Protein AF-A0A974NBD2-F1 (afdb_monomer_lite)

Structure (mmCIF, N/CA/C/O backbone):
data_AF-A0A974NBD2-F1
#
_entry.id   AF-A0A974NBD2-F1
#
loop_
_atom_site.group_PDB
_atom_site.id
_atom_site.type_symbol
_atom_site.label_atom_id
_atom_site.label_alt_id
_atom_site.label_comp_id
_atom_site.label_asym_id
_atom_site.label_entity_id
_atom_site.label_seq_id
_atom_site.pdbx_PDB_ins_code
_atom_site.Cartn_x
_atom_site.Cartn_y
_atom_site.Cartn_z
_atom_site.occupancy
_atom_site.B_iso_or_equiv
_atom_site.auth_seq_id
_atom_site.auth_comp_id
_atom_site.auth_asym_id
_atom_site.auth_atom_id
_atom_site.pdbx_PDB_model_num
ATOM 1 N N . MET A 1 1 ? -20.179 -6.207 10.921 1.00 60.62 1 MET A N 1
ATOM 2 C CA . MET A 1 1 ? -19.791 -5.584 12.216 1.00 60.62 1 MET A CA 1
ATOM 3 C C . MET A 1 1 ? -19.461 -4.112 11.946 1.00 60.62 1 MET A C 1
ATOM 5 O O . MET A 1 1 ? -19.443 -3.772 10.768 1.00 60.62 1 MET A O 1
ATOM 9 N N . PRO A 1 2 ? -19.273 -3.198 12.922 1.00 74.88 2 PRO A N 1
ATOM 10 C CA . PRO A 1 2 ? -18.711 -1.888 12.577 1.00 74.88 2 PRO A CA 1
ATOM 11 C C . PRO A 1 2 ? -17.293 -2.083 12.019 1.00 74.88 2 PRO A C 1
ATOM 13 O O . PRO A 1 2 ? -16.510 -2.833 12.598 1.00 74.88 2 PRO A O 1
ATOM 16 N N . THR A 1 3 ? -16.993 -1.463 10.881 1.00 86.31 3 THR A N 1
ATOM 17 C CA . THR A 1 3 ? -15.656 -1.474 10.271 1.00 86.31 3 THR A CA 1
ATOM 18 C C . THR A 1 3 ? -14.762 -0.439 10.946 1.00 86.31 3 THR A C 1
ATOM 20 O O . THR A 1 3 ? -15.250 0.604 11.384 1.00 86.31 3 THR A O 1
ATOM 23 N N . ILE A 1 4 ? -13.460 -0.711 10.996 1.00 94.38 4 ILE A N 1
ATOM 24 C CA . ILE A 1 4 ? -12.429 0.268 11.361 1.00 94.38 4 ILE A CA 1
ATOM 25 C C . ILE A 1 4 ? -11.455 0.431 10.198 1.00 94.38 4 ILE A C 1
ATOM 27 O O . ILE A 1 4 ? -11.320 -0.480 9.378 1.00 94.38 4 ILE A O 1
ATOM 31 N N . ASP A 1 5 ? -10.765 1.563 10.141 1.00 96.69 5 ASP A N 1
ATOM 32 C CA . ASP A 1 5 ? -9.736 1.778 9.130 1.00 96.69 5 ASP A CA 1
ATOM 33 C C . ASP A 1 5 ? -8.427 1.084 9.511 1.00 96.69 5 ASP A C 1
ATOM 35 O O . ASP A 1 5 ? -8.032 1.008 10.685 1.00 96.69 5 ASP A O 1
ATOM 39 N N . TYR A 1 6 ? -7.773 0.549 8.486 1.00 98.06 6 TYR A N 1
ATOM 40 C CA . TYR A 1 6 ? -6.458 -0.059 8.554 1.00 98.06 6 TYR A CA 1
ATOM 41 C C . TYR A 1 6 ? -5.514 0.650 7.592 1.00 98.06 6 TYR A C 1
ATOM 43 O O . TYR A 1 6 ? -5.890 0.975 6.466 1.00 98.06 6 TYR A O 1
ATOM 51 N N . ASN A 1 7 ? -4.265 0.797 8.021 1.00 98.19 7 ASN A N 1
ATOM 52 C CA . ASN A 1 7 ? -3.142 1.125 7.158 1.00 98.19 7 ASN A CA 1
ATOM 53 C C . ASN A 1 7 ? -2.393 -0.169 6.854 1.00 98.19 7 ASN A C 1
ATOM 55 O O . ASN A 1 7 ? -1.993 -0.887 7.776 1.00 98.19 7 ASN A O 1
ATOM 59 N N . ALA A 1 8 ? -2.204 -0.463 5.570 1.00 98.31 8 ALA A N 1
ATOM 60 C CA . ALA A 1 8 ? -1.364 -1.564 5.124 1.00 98.31 8 ALA A CA 1
ATOM 61 C C . ALA A 1 8 ? -0.171 -1.025 4.339 1.00 98.31 8 ALA A C 1
ATOM 63 O O . ALA A 1 8 ? -0.358 -0.373 3.313 1.00 98.31 8 ALA A O 1
ATOM 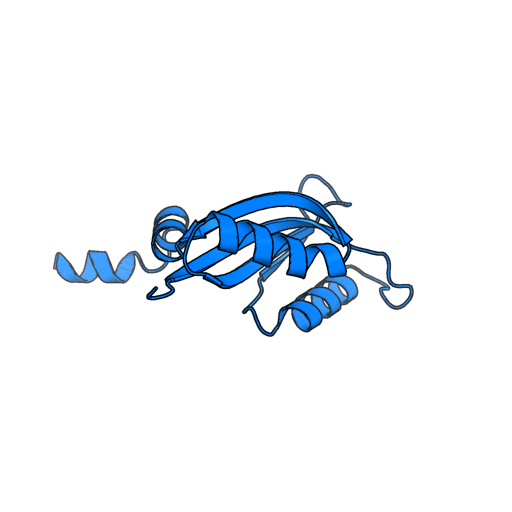64 N N . THR A 1 9 ? 1.033 -1.332 4.811 1.00 97.81 9 THR A N 1
ATOM 65 C CA . THR A 1 9 ? 2.275 -1.159 4.059 1.00 97.81 9 THR A CA 1
ATOM 66 C C . THR A 1 9 ? 2.558 -2.463 3.334 1.00 97.81 9 THR A C 1
ATOM 68 O O . THR A 1 9 ? 2.797 -3.491 3.970 1.00 97.81 9 THR A O 1
ATOM 71 N N . VAL A 1 10 ? 2.516 -2.440 2.007 1.00 98.06 10 VAL A N 1
ATOM 72 C CA . VAL A 1 10 ? 2.798 -3.608 1.170 1.00 98.06 10 VAL A CA 1
ATOM 73 C C . VAL A 1 10 ? 4.097 -3.375 0.421 1.00 98.06 10 VAL A C 1
ATOM 75 O O . VAL A 1 10 ? 4.227 -2.378 -0.281 1.00 98.06 10 VAL A O 1
ATOM 78 N N . TYR A 1 11 ? 5.026 -4.316 0.555 1.00 97.81 11 TYR A N 1
ATOM 79 C CA . TYR A 1 11 ? 6.290 -4.348 -0.171 1.00 97.81 11 TYR A CA 1
ATOM 80 C C . TYR A 1 11 ? 6.134 -5.274 -1.369 1.00 97.81 11 TYR A C 1
ATOM 82 O O . TYR A 1 11 ? 5.698 -6.417 -1.202 1.00 97.81 11 TYR A O 1
ATOM 90 N N . PHE A 1 12 ? 6.457 -4.812 -2.569 1.00 98.06 12 PHE A N 1
ATOM 91 C CA . PHE A 1 12 ? 6.232 -5.565 -3.798 1.00 98.06 12 PHE A CA 1
ATOM 92 C C . PHE A 1 12 ? 7.176 -5.124 -4.915 1.00 98.06 12 PHE A C 1
ATOM 94 O O . PHE A 1 12 ? 7.761 -4.049 -4.865 1.00 98.06 12 PHE A O 1
ATOM 101 N N . ILE A 1 13 ? 7.318 -5.977 -5.925 1.00 97.56 13 ILE A N 1
ATOM 102 C CA . ILE A 1 13 ? 7.979 -5.639 -7.186 1.00 97.56 13 ILE A CA 1
ATOM 103 C C . ILE A 1 13 ? 6.859 -5.298 -8.176 1.00 97.56 13 ILE A C 1
ATOM 105 O O . ILE A 1 13 ? 6.087 -6.212 -8.497 1.00 97.56 13 ILE A O 1
ATOM 109 N N . PRO A 1 14 ? 6.712 -4.035 -8.619 1.00 97.06 14 PRO A N 1
ATOM 110 C CA . PRO A 1 14 ? 5.689 -3.653 -9.582 1.00 97.06 14 PRO A CA 1
ATOM 111 C C . PRO A 1 14 ? 5.850 -4.420 -10.893 1.00 97.06 14 PRO A C 1
ATOM 113 O O . PRO A 1 14 ? 6.969 -4.706 -11.325 1.00 97.06 14 PRO A O 1
ATOM 116 N N . ASP A 1 15 ? 4.735 -4.727 -11.550 1.00 96.31 15 ASP A N 1
ATOM 117 C CA . ASP A 1 15 ? 4.796 -5.217 -12.919 1.00 96.31 15 ASP A CA 1
ATOM 118 C C . ASP A 1 15 ? 5.394 -4.123 -13.823 1.00 96.31 15 ASP A C 1
ATOM 120 O O . ASP A 1 15 ? 5.056 -2.938 -13.665 1.00 96.31 15 ASP A O 1
ATOM 124 N N . PRO A 1 16 ? 6.298 -4.494 -14.747 1.00 92.56 16 PRO A N 1
ATOM 125 C CA . PRO A 1 16 ? 6.916 -3.537 -15.648 1.00 92.56 16 PRO A CA 1
ATOM 126 C C . PRO A 1 16 ? 5.874 -2.993 -16.627 1.00 92.56 16 PRO A C 1
ATOM 128 O O . PRO A 1 16 ? 5.146 -3.767 -17.254 1.00 92.56 16 PRO A O 1
ATOM 131 N N . ASP A 1 17 ? 5.854 -1.677 -16.809 1.00 93.44 17 ASP A N 1
ATOM 132 C CA . ASP A 1 17 ? 5.066 -1.013 -17.843 1.00 93.44 17 ASP A CA 1
ATOM 133 C C . ASP A 1 17 ? 6.027 -0.369 -18.856 1.00 93.44 17 ASP A C 1
ATOM 135 O O . ASP A 1 17 ? 6.905 0.393 -18.458 1.00 93.44 17 ASP A O 1
ATOM 139 N N . PRO A 1 18 ? 5.924 -0.666 -20.166 1.00 92.06 18 PRO A N 1
ATOM 140 C CA . PRO A 1 18 ? 6.775 -0.036 -21.176 1.00 92.06 18 PRO A CA 1
ATOM 141 C C . PRO A 1 18 ? 6.578 1.483 -21.304 1.00 92.06 18 PRO A C 1
ATOM 143 O O . PRO A 1 18 ? 7.386 2.123 -21.977 1.00 92.06 18 PRO A O 1
ATOM 146 N N . ALA A 1 19 ? 5.505 2.046 -20.738 1.00 93.81 19 ALA A N 1
ATOM 147 C CA . ALA A 1 19 ? 5.305 3.489 -20.658 1.00 93.81 19 ALA A CA 1
ATOM 148 C C . ALA A 1 19 ? 6.153 4.152 -19.560 1.00 93.81 19 ALA A C 1
ATOM 150 O O . ALA A 1 19 ? 6.383 5.354 -19.657 1.00 93.81 19 ALA A O 1
ATOM 151 N N . ASP A 1 20 ? 6.634 3.390 -18.570 1.00 94.00 20 ASP A N 1
ATOM 152 C CA . ASP A 1 20 ? 7.478 3.912 -17.497 1.00 94.00 20 ASP A CA 1
ATOM 153 C C . ASP A 1 20 ? 8.896 4.173 -18.045 1.00 94.00 20 ASP A C 1
ATOM 155 O O . ASP A 1 20 ? 9.607 3.248 -18.456 1.00 94.00 20 ASP A O 1
ATOM 159 N N . THR A 1 21 ? 9.317 5.439 -18.080 1.00 92.38 21 THR A N 1
ATOM 160 C CA . THR A 1 21 ? 10.638 5.863 -18.576 1.00 92.38 21 THR A CA 1
ATOM 161 C C . THR A 1 21 ? 11.613 6.231 -17.462 1.00 92.38 21 THR A C 1
ATOM 163 O O . THR A 1 21 ? 12.829 6.128 -17.659 1.00 92.38 21 THR A O 1
ATOM 166 N N . ASP A 1 22 ? 11.098 6.591 -16.288 1.00 92.75 22 ASP A N 1
ATOM 167 C CA . ASP A 1 22 ? 11.867 6.864 -15.078 1.00 92.75 22 ASP A CA 1
ATOM 168 C C . ASP A 1 22 ? 11.108 6.471 -13.790 1.00 92.75 22 ASP A C 1
ATOM 170 O O . ASP A 1 22 ? 10.092 5.776 -13.822 1.00 92.75 22 ASP A O 1
ATOM 174 N N . LEU A 1 23 ? 11.657 6.854 -12.631 1.00 91.69 23 LEU A N 1
ATOM 175 C CA . LEU A 1 23 ? 11.079 6.559 -11.317 1.00 91.69 23 LEU A CA 1
ATOM 176 C C . LEU A 1 23 ? 9.751 7.292 -11.080 1.00 91.69 23 LEU A C 1
ATOM 178 O O . LEU A 1 23 ? 8.864 6.742 -10.424 1.00 91.69 23 LEU A O 1
ATOM 182 N N . ASP A 1 24 ? 9.625 8.518 -11.586 1.00 94.44 24 ASP A N 1
ATOM 183 C CA . ASP A 1 24 ? 8.457 9.362 -11.357 1.00 94.44 24 ASP A CA 1
ATOM 184 C C . ASP A 1 24 ? 7.247 8.800 -12.111 1.00 94.44 24 ASP A C 1
ATOM 186 O O . ASP A 1 24 ? 6.152 8.771 -11.547 1.00 94.44 24 ASP A O 1
ATOM 190 N N . ASP A 1 25 ? 7.453 8.238 -13.307 1.00 96.25 25 ASP A N 1
ATOM 191 C CA . ASP A 1 25 ? 6.404 7.537 -14.059 1.00 96.25 25 ASP A CA 1
ATOM 192 C C . ASP A 1 25 ? 5.832 6.345 -13.266 1.00 96.25 25 ASP A C 1
ATOM 194 O O . ASP A 1 25 ? 4.612 6.184 -13.141 1.00 96.25 25 ASP A O 1
ATOM 198 N N . VAL A 1 26 ? 6.707 5.535 -12.650 1.00 95.94 26 VAL A N 1
ATOM 199 C CA . VAL A 1 26 ? 6.283 4.396 -11.818 1.00 95.94 26 VAL A CA 1
ATOM 200 C C . VAL A 1 26 ? 5.508 4.888 -10.592 1.00 95.94 26 VAL A C 1
ATOM 202 O O . VAL A 1 26 ? 4.452 4.334 -10.265 1.00 95.94 26 VAL A O 1
ATOM 205 N N . ILE A 1 27 ? 5.994 5.939 -9.918 1.00 96.31 27 ILE A N 1
ATOM 206 C CA . ILE A 1 27 ? 5.300 6.559 -8.778 1.00 96.31 27 ILE A CA 1
ATOM 207 C C . ILE A 1 27 ? 3.917 7.043 -9.211 1.00 96.31 27 ILE A C 1
ATOM 209 O O . ILE A 1 27 ? 2.930 6.712 -8.554 1.00 96.31 27 ILE A O 1
ATOM 213 N N . GLU A 1 28 ? 3.821 7.793 -10.309 1.00 96.88 28 GLU A N 1
ATOM 214 C CA . GLU A 1 28 ? 2.564 8.338 -10.815 1.00 96.88 28 GLU A CA 1
ATOM 215 C C . GLU A 1 28 ? 1.567 7.219 -11.133 1.00 96.88 28 GLU A C 1
ATOM 217 O O . GLU A 1 28 ? 0.415 7.266 -10.690 1.00 96.88 28 GLU A O 1
ATOM 222 N N . ARG A 1 29 ? 2.004 6.166 -11.830 1.00 97.12 29 ARG A N 1
ATOM 223 C CA . ARG A 1 29 ? 1.165 5.008 -12.154 1.00 97.12 29 ARG A CA 1
ATOM 224 C C . ARG A 1 29 ? 0.627 4.320 -10.902 1.00 97.12 29 ARG A C 1
ATOM 226 O O . ARG A 1 29 ? -0.572 4.039 -10.826 1.00 97.12 29 ARG A O 1
ATOM 233 N N . LEU A 1 30 ? 1.481 4.068 -9.910 1.00 97.69 30 LEU A N 1
ATOM 234 C CA . LEU A 1 30 ? 1.084 3.419 -8.658 1.00 97.69 30 LEU A CA 1
ATOM 235 C C . LEU A 1 30 ? 0.168 4.314 -7.810 1.00 97.69 30 LEU A C 1
ATOM 237 O O . LEU A 1 30 ? -0.850 3.838 -7.303 1.00 97.69 30 LEU A O 1
ATOM 241 N N . MET A 1 31 ? 0.474 5.609 -7.703 1.00 97.75 31 MET A N 1
ATOM 242 C CA . MET A 1 31 ? -0.368 6.593 -7.015 1.00 97.75 31 MET A CA 1
ATOM 243 C C . MET A 1 31 ? -1.751 6.693 -7.666 1.00 97.75 31 MET A C 1
ATOM 245 O O . MET A 1 31 ? -2.758 6.706 -6.960 1.00 97.75 31 MET A O 1
ATOM 249 N N . ASN A 1 32 ? -1.820 6.693 -9.000 1.00 97.31 32 ASN A N 1
ATOM 250 C CA . ASN A 1 32 ? -3.078 6.719 -9.745 1.00 97.31 32 ASN A CA 1
ATOM 251 C C . ASN A 1 32 ? -3.884 5.426 -9.559 1.00 97.31 32 ASN A C 1
ATOM 253 O O . ASN A 1 32 ? -5.087 5.481 -9.297 1.00 97.31 32 ASN A O 1
ATOM 257 N N . ALA A 1 33 ? -3.236 4.262 -9.643 1.00 97.12 33 ALA A N 1
ATOM 258 C CA . ALA A 1 33 ? -3.895 2.968 -9.468 1.00 97.12 33 ALA A CA 1
ATOM 259 C C . ALA A 1 33 ? -4.456 2.775 -8.049 1.00 97.12 33 ALA A C 1
ATOM 261 O O . ALA A 1 33 ? -5.504 2.152 -7.866 1.00 97.12 33 ALA A O 1
ATOM 262 N N . LEU A 1 34 ? -3.772 3.327 -7.044 1.00 97.88 34 LEU A N 1
ATOM 263 C CA . LEU A 1 34 ? -4.142 3.207 -5.636 1.00 97.88 34 LEU A CA 1
ATOM 264 C C . LEU A 1 34 ? -4.897 4.425 -5.093 1.00 97.88 34 LEU A C 1
ATOM 266 O O . LEU A 1 34 ? -5.263 4.414 -3.920 1.00 97.88 34 LEU A O 1
ATOM 270 N N . ALA A 1 35 ? -5.180 5.439 -5.917 1.00 97.56 35 ALA A N 1
ATOM 271 C CA . ALA A 1 35 ? -5.824 6.692 -5.514 1.00 97.56 35 ALA A CA 1
ATOM 272 C C . ALA A 1 35 ? -7.079 6.527 -4.625 1.00 97.56 35 ALA A C 1
ATOM 274 O O . ALA A 1 35 ? -7.217 7.303 -3.673 1.00 97.56 35 ALA A O 1
ATOM 275 N N . PRO A 1 36 ? -7.962 5.522 -4.837 1.00 97.19 36 PRO A N 1
ATOM 276 C CA . PRO A 1 36 ? -9.112 5.288 -3.957 1.00 97.19 36 PRO A CA 1
ATOM 277 C C . PR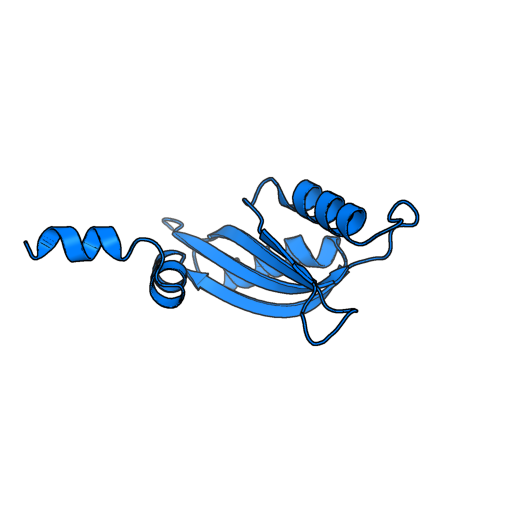O A 1 36 ? -8.762 4.986 -2.492 1.00 97.19 36 PRO A C 1
ATOM 279 O O . PRO A 1 36 ? -9.639 5.069 -1.638 1.00 97.19 36 PRO A O 1
ATOM 282 N N . TYR A 1 37 ? -7.509 4.625 -2.204 1.00 96.88 37 TYR A N 1
ATOM 283 C CA . TYR A 1 37 ? -7.024 4.213 -0.887 1.00 96.88 37 TYR A CA 1
ATOM 284 C C . TYR A 1 37 ? -6.031 5.205 -0.266 1.00 96.88 37 TYR A C 1
ATOM 286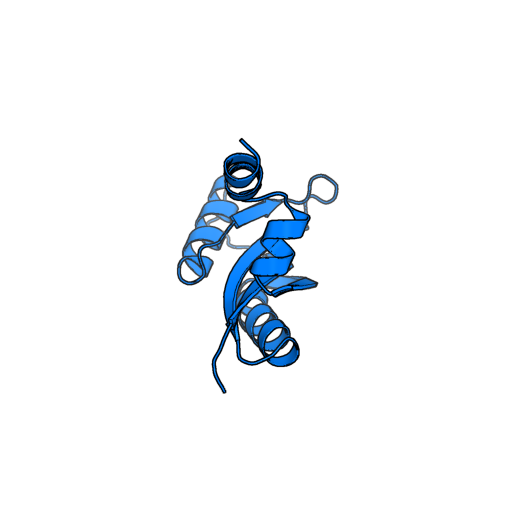 O O . TYR A 1 37 ? -5.280 4.832 0.635 1.00 96.88 37 TYR A O 1
ATOM 294 N N . HIS A 1 38 ? -6.012 6.453 -0.751 1.00 93.81 38 HIS A N 1
ATOM 295 C CA . HIS A 1 38 ? -5.154 7.536 -0.250 1.00 93.81 38 HIS A CA 1
ATOM 296 C C . HIS A 1 38 ? -3.678 7.115 -0.113 1.00 93.81 38 HIS A C 1
ATOM 298 O O . HIS A 1 38 ? -3.146 7.083 1.000 1.00 93.81 38 HIS A O 1
ATOM 304 N N . PRO A 1 39 ? -3.032 6.728 -1.224 1.00 97.06 39 PRO A N 1
ATOM 305 C CA . PRO A 1 39 ? -1.768 6.026 -1.163 1.00 97.06 39 PRO A CA 1
ATOM 306 C C . PRO A 1 39 ? -0.606 6.951 -0.803 1.00 97.06 39 PRO A C 1
ATOM 308 O O . PRO A 1 39 ? -0.610 8.144 -1.106 1.00 97.06 39 PRO A O 1
ATOM 311 N N . SER A 1 40 ? 0.429 6.352 -0.226 1.00 96.00 40 SER A N 1
ATOM 312 C CA . SER A 1 40 ? 1.803 6.847 -0.281 1.00 96.00 40 SER A CA 1
ATOM 313 C C . SER A 1 40 ? 2.663 5.757 -0.907 1.00 96.00 40 SER A C 1
ATOM 315 O O . SER A 1 40 ? 2.555 4.598 -0.506 1.00 96.00 40 SER A O 1
ATOM 317 N N . VAL A 1 41 ? 3.477 6.104 -1.899 1.00 96.75 41 VAL A N 1
ATOM 318 C CA . VAL A 1 41 ? 4.297 5.155 -2.661 1.00 96.75 41 VAL A CA 1
ATOM 319 C C . VAL A 1 41 ? 5.745 5.617 -2.655 1.00 96.75 41 VAL A C 1
ATOM 321 O O . VAL A 1 41 ? 6.021 6.812 -2.750 1.00 96.75 41 VAL A O 1
ATOM 324 N N . GLY A 1 42 ? 6.667 4.666 -2.580 1.00 95.12 42 GLY A N 1
ATOM 325 C CA . GLY A 1 42 ? 8.084 4.925 -2.770 1.00 95.12 42 GLY A CA 1
ATOM 326 C C . GLY A 1 42 ? 8.862 3.659 -3.096 1.00 95.12 42 GLY A C 1
ATOM 327 O O . GLY A 1 42 ? 8.346 2.544 -3.012 1.00 95.12 42 GLY A O 1
ATOM 328 N N . GLN A 1 43 ? 10.120 3.850 -3.468 1.00 95.44 43 GLN A N 1
ATOM 329 C CA . GLN A 1 43 ? 11.078 2.772 -3.672 1.00 95.44 43 GLN A CA 1
ATOM 330 C C . GLN A 1 43 ? 11.868 2.539 -2.380 1.00 95.44 43 GLN A C 1
ATOM 332 O O . GLN A 1 43 ? 12.187 3.487 -1.654 1.00 95.44 43 GLN A O 1
ATOM 337 N N . GLU A 1 44 ? 12.172 1.281 -2.072 1.00 92.62 44 GLU A N 1
ATOM 338 C CA . GLU A 1 44 ? 12.999 0.938 -0.921 1.00 92.62 44 GLU A CA 1
ATOM 339 C C . GLU A 1 44 ? 14.437 1.419 -1.109 1.00 92.62 44 GLU A C 1
ATOM 341 O O . GLU A 1 44 ? 15.088 1.128 -2.106 1.00 92.62 44 GLU A O 1
ATOM 346 N N . ALA A 1 45 ? 14.980 2.100 -0.097 1.00 87.50 45 ALA A N 1
ATOM 347 C CA . ALA A 1 45 ? 16.309 2.711 -0.181 1.00 87.50 45 ALA A CA 1
ATOM 348 C C . ALA A 1 45 ? 17.463 1.695 -0.303 1.00 87.50 45 ALA A C 1
ATOM 350 O O . ALA A 1 45 ? 18.587 2.069 -0.631 1.00 87.50 45 ALA A O 1
ATOM 351 N N . TRP A 1 46 ? 17.205 0.427 0.023 1.00 86.69 46 TRP A N 1
ATOM 352 C CA . TRP A 1 46 ? 18.209 -0.639 0.091 1.00 86.69 46 TRP A CA 1
ATOM 353 C C . TRP A 1 46 ? 18.059 -1.671 -1.036 1.00 86.69 46 TRP A C 1
ATOM 355 O O . TRP A 1 46 ? 18.920 -2.540 -1.173 1.00 86.69 46 TRP A O 1
ATOM 365 N N . HIS A 1 47 ? 16.964 -1.599 -1.801 1.00 87.62 47 HIS A N 1
ATOM 366 C CA . HIS A 1 47 ? 16.593 -2.557 -2.839 1.00 87.62 47 HIS A CA 1
ATOM 367 C C . HIS A 1 47 ? 15.862 -1.845 -3.983 1.00 87.62 47 HIS A C 1
ATOM 369 O O . HIS A 1 47 ? 14.663 -1.595 -3.894 1.00 87.62 47 HIS A O 1
ATOM 375 N N . ASP A 1 48 ? 16.580 -1.573 -5.073 1.00 86.94 48 ASP A N 1
ATOM 376 C CA . ASP A 1 48 ? 16.073 -0.809 -6.224 1.00 86.94 48 ASP A CA 1
ATOM 377 C C . ASP A 1 48 ? 14.911 -1.507 -6.966 1.00 86.94 48 ASP A C 1
ATOM 379 O O . ASP A 1 48 ? 14.204 -0.899 -7.765 1.00 86.94 48 ASP A O 1
ATOM 383 N N . ASP A 1 49 ? 14.681 -2.795 -6.740 1.00 92.12 49 ASP A N 1
ATOM 384 C CA . ASP A 1 49 ? 13.568 -3.545 -7.324 1.00 92.12 49 ASP A CA 1
ATOM 385 C C . ASP A 1 49 ? 12.332 -3.607 -6.416 1.00 92.12 49 ASP A C 1
ATOM 387 O O . ASP A 1 49 ? 11.243 -3.942 -6.888 1.00 92.12 49 ASP A O 1
ATOM 391 N N . ILE A 1 50 ? 12.474 -3.269 -5.130 1.00 95.38 50 ILE A N 1
ATOM 392 C CA . ILE A 1 50 ? 11.391 -3.340 -4.150 1.00 95.38 50 ILE A CA 1
ATOM 393 C C . ILE A 1 50 ? 10.775 -1.960 -3.956 1.00 95.38 50 ILE A C 1
ATOM 395 O O . ILE A 1 50 ? 11.438 -0.969 -3.664 1.00 95.38 50 ILE A O 1
ATOM 399 N N . TRP A 1 51 ? 9.458 -1.931 -4.064 1.00 97.31 51 TRP A N 1
ATOM 400 C CA . TRP A 1 51 ? 8.626 -0.769 -3.826 1.00 97.31 51 TRP A CA 1
ATOM 401 C C . TRP A 1 51 ? 7.751 -1.005 -2.613 1.00 97.31 51 TRP A C 1
ATOM 403 O O . TRP A 1 51 ? 7.412 -2.146 -2.289 1.00 97.31 51 TRP A O 1
ATOM 413 N N . TYR A 1 52 ? 7.350 0.078 -1.963 1.00 97.19 52 TYR A N 1
ATOM 414 C CA . TYR A 1 52 ? 6.331 0.044 -0.933 1.00 97.19 52 TYR A CA 1
ATOM 415 C C . TYR A 1 52 ? 5.150 0.931 -1.315 1.00 97.19 52 TYR A C 1
ATOM 417 O O . TYR A 1 52 ? 5.306 2.007 -1.892 1.00 97.19 52 TYR A O 1
ATOM 425 N N . ALA A 1 53 ? 3.954 0.477 -0.950 1.00 97.75 53 ALA A N 1
ATOM 426 C CA . ALA A 1 53 ? 2.746 1.283 -0.963 1.00 97.75 53 ALA A CA 1
ATOM 427 C C . ALA A 1 53 ? 2.074 1.208 0.407 1.00 97.75 53 ALA A C 1
ATOM 429 O O . ALA A 1 53 ? 1.833 0.118 0.928 1.00 97.75 53 ALA A O 1
ATOM 430 N N . ILE A 1 54 ? 1.761 2.366 0.977 1.00 97.69 54 ILE A N 1
ATOM 431 C CA . ILE A 1 54 ? 0.927 2.502 2.166 1.00 97.69 54 ILE A CA 1
ATOM 432 C C . ILE A 1 54 ? -0.467 2.880 1.688 1.00 97.69 54 ILE A C 1
ATOM 434 O O . ILE A 1 54 ? -0.628 3.911 1.040 1.00 97.69 54 ILE A O 1
ATOM 438 N N . ILE A 1 55 ? -1.463 2.061 2.009 1.00 98.06 55 ILE A N 1
ATOM 439 C CA . ILE A 1 55 ? -2.867 2.294 1.654 1.00 98.06 55 ILE A CA 1
ATOM 440 C C . ILE A 1 55 ? -3.750 2.277 2.899 1.00 98.06 55 ILE A C 1
ATOM 442 O O . ILE A 1 55 ? -3.489 1.521 3.837 1.00 98.06 55 ILE A O 1
ATOM 446 N N . THR A 1 56 ? -4.801 3.095 2.892 1.00 97.38 56 THR A N 1
ATOM 447 C CA . THR A 1 56 ? -5.778 3.199 3.985 1.00 97.38 56 THR A CA 1
ATOM 448 C C . THR A 1 56 ? -7.153 2.759 3.504 1.00 97.38 56 THR A C 1
ATOM 450 O O . THR A 1 56 ? -7.622 3.223 2.464 1.00 97.38 56 THR A O 1
ATOM 453 N N . PHE A 1 57 ? -7.803 1.853 4.234 1.00 97.44 57 PHE A N 1
ATOM 454 C CA . PHE A 1 57 ? -9.117 1.329 3.857 1.00 97.44 57 PHE A CA 1
ATOM 455 C C . PHE A 1 57 ? -9.857 0.692 5.048 1.00 97.44 57 PHE A C 1
ATOM 457 O O . PHE A 1 57 ? -9.215 0.231 5.997 1.00 97.44 57 PHE A O 1
ATOM 464 N N . PRO A 1 58 ? -11.200 0.608 4.997 1.00 97.00 58 PRO A N 1
ATOM 465 C CA . PRO A 1 58 ? -11.988 -0.012 6.056 1.00 97.00 58 PRO A CA 1
ATOM 466 C C . PRO A 1 58 ? -11.948 -1.546 5.992 1.00 97.00 58 PRO A C 1
ATOM 468 O O . PRO A 1 58 ? -12.054 -2.145 4.919 1.00 97.00 58 PRO A O 1
ATOM 471 N N . ALA A 1 59 ? -11.886 -2.198 7.153 1.00 96.88 59 ALA A N 1
ATOM 472 C CA . ALA A 1 59 ? -12.056 -3.642 7.309 1.00 96.88 59 ALA A CA 1
ATOM 473 C C . ALA A 1 59 ? -12.748 -3.990 8.641 1.00 96.88 59 ALA A C 1
ATOM 475 O O . ALA A 1 59 ? -12.744 -3.209 9.593 1.00 96.88 59 ALA A O 1
ATOM 476 N N . GLU A 1 60 ? -13.369 -5.167 8.716 1.00 95.75 60 GLU A N 1
ATOM 477 C CA . GLU A 1 60 ? -13.995 -5.675 9.943 1.00 95.75 60 GLU A CA 1
ATOM 478 C C . GLU A 1 60 ? -12.963 -6.246 10.923 1.00 95.75 60 GLU A C 1
ATOM 480 O O . GLU A 1 60 ? -13.128 -6.122 12.135 1.00 95.75 60 GLU A O 1
ATOM 485 N N . ASP A 1 61 ? -11.902 -6.877 10.409 1.00 95.94 61 ASP A N 1
ATOM 486 C CA . ASP A 1 61 ? -10.805 -7.418 11.207 1.00 95.94 61 ASP A CA 1
ATOM 487 C C . ASP A 1 61 ? -9.472 -7.440 10.437 1.00 95.94 61 ASP A C 1
ATOM 489 O O . ASP A 1 61 ? -9.408 -7.191 9.231 1.00 95.94 61 ASP A O 1
ATOM 493 N N . LEU A 1 62 ? -8.385 -7.776 11.143 1.00 96.81 62 LEU A N 1
ATOM 4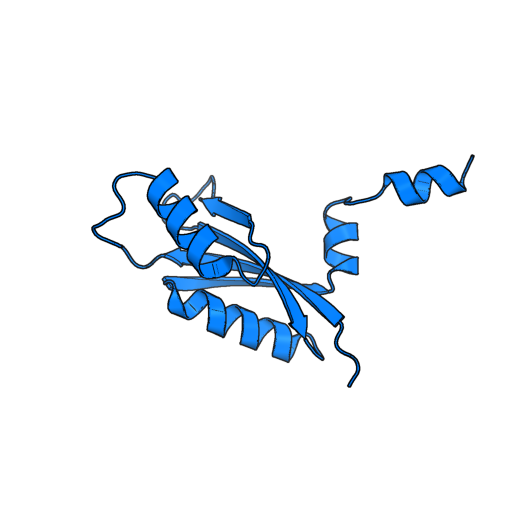94 C CA . LEU A 1 62 ? -7.034 -7.818 10.575 1.00 96.81 62 LEU A CA 1
ATOM 495 C C . LEU A 1 62 ? -6.899 -8.827 9.422 1.00 96.81 62 LEU A C 1
ATOM 497 O O . LEU A 1 62 ? -6.130 -8.605 8.491 1.00 96.81 62 LEU A O 1
ATOM 501 N N . ARG A 1 63 ? -7.630 -9.946 9.463 1.00 97.31 63 ARG A N 1
ATOM 502 C CA . ARG A 1 63 ? -7.546 -10.974 8.417 1.00 97.31 63 ARG A CA 1
ATOM 503 C C . ARG A 1 63 ? -8.157 -10.456 7.125 1.00 97.31 63 ARG A C 1
ATOM 505 O O . ARG A 1 63 ? -7.563 -10.639 6.066 1.00 97.31 63 ARG A O 1
ATOM 512 N N . GLN A 1 64 ? -9.319 -9.813 7.219 1.00 97.38 64 GLN A N 1
ATOM 513 C CA . GLN A 1 64 ? -9.919 -9.132 6.083 1.00 97.38 64 GLN A CA 1
ATOM 514 C C . GLN A 1 64 ? -9.001 -8.011 5.598 1.00 97.38 64 GLN A C 1
ATOM 516 O O . GLN A 1 64 ? -8.800 -7.898 4.395 1.00 97.38 64 GLN A O 1
ATOM 521 N N . ALA A 1 65 ? -8.393 -7.242 6.507 1.00 97.94 65 ALA A N 1
ATOM 522 C CA . ALA A 1 65 ? -7.481 -6.171 6.128 1.00 97.94 65 ALA A CA 1
ATOM 523 C C . ALA A 1 65 ? -6.307 -6.683 5.275 1.00 97.94 65 ALA A C 1
ATOM 525 O O . ALA A 1 65 ? -6.076 -6.192 4.172 1.00 97.94 65 ALA A O 1
ATOM 526 N N . ILE A 1 66 ? -5.628 -7.737 5.737 1.00 98.19 66 ILE A N 1
ATOM 527 C CA . ILE A 1 66 ? -4.536 -8.387 5.000 1.00 98.19 66 ILE A CA 1
ATOM 528 C C . ILE A 1 66 ? -5.029 -8.917 3.650 1.00 98.19 66 ILE A C 1
ATOM 530 O O . ILE A 1 66 ? -4.389 -8.676 2.630 1.00 98.19 66 ILE A O 1
ATOM 534 N N . ALA A 1 67 ? 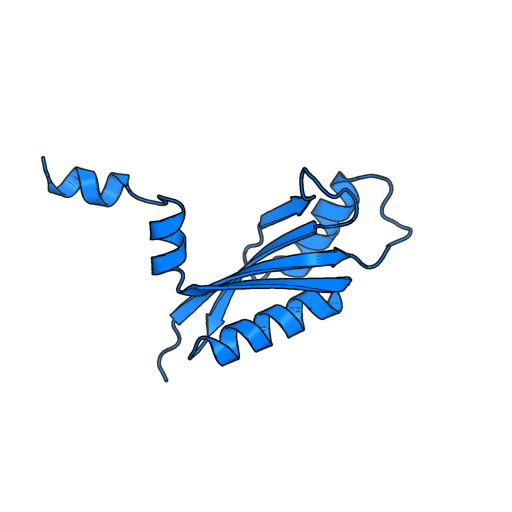-6.165 -9.619 3.617 1.00 98.06 67 ALA A N 1
ATOM 535 C CA . ALA A 1 67 ? -6.681 -10.195 2.377 1.00 98.06 67 ALA A CA 1
ATOM 536 C C . ALA A 1 67 ? -7.023 -9.114 1.337 1.00 98.06 67 ALA A C 1
ATOM 538 O O . ALA A 1 67 ? -6.681 -9.264 0.165 1.00 98.06 67 ALA A O 1
ATOM 539 N N . THR A 1 68 ? -7.647 -8.017 1.769 1.00 97.75 68 THR A N 1
ATOM 540 C CA . THR A 1 68 ? -7.984 -6.871 0.918 1.00 97.75 68 THR A CA 1
ATOM 541 C C . THR A 1 68 ? -6.729 -6.183 0.388 1.00 97.75 68 THR A C 1
ATOM 543 O O . THR A 1 68 ? -6.615 -5.999 -0.820 1.00 97.75 68 THR A O 1
ATOM 546 N N . ALA A 1 69 ? -5.759 -5.863 1.251 1.00 98.06 69 ALA A N 1
ATOM 547 C CA . ALA A 1 69 ? -4.510 -5.227 0.828 1.00 98.06 69 ALA A CA 1
ATOM 548 C C . ALA A 1 69 ? -3.734 -6.088 -0.178 1.00 98.06 69 ALA A C 1
ATOM 550 O O . ALA A 1 69 ? -3.284 -5.586 -1.208 1.00 98.06 69 ALA A O 1
ATOM 551 N N . LEU A 1 70 ? -3.633 -7.397 0.080 1.00 98.06 70 LEU A N 1
ATOM 552 C CA . LEU A 1 70 ? -3.003 -8.329 -0.852 1.00 98.06 70 LEU A CA 1
ATOM 553 C C . LEU A 1 70 ? -3.750 -8.375 -2.185 1.00 98.06 70 LEU A C 1
ATOM 555 O O . LEU A 1 70 ? -3.101 -8.349 -3.224 1.00 98.06 70 LEU A O 1
ATOM 559 N N . ALA A 1 71 ? -5.084 -8.415 -2.181 1.00 97.75 71 ALA A N 1
ATOM 560 C CA . ALA A 1 71 ? -5.871 -8.424 -3.412 1.00 97.75 71 ALA A CA 1
ATOM 561 C C . ALA A 1 71 ? -5.677 -7.144 -4.242 1.00 97.75 71 ALA A C 1
ATOM 563 O O . ALA A 1 71 ? -5.544 -7.231 -5.460 1.00 97.75 71 ALA A O 1
ATOM 564 N N . ILE A 1 72 ? -5.621 -5.978 -3.589 1.00 97.25 72 ILE A N 1
ATOM 565 C CA . ILE A 1 72 ? -5.388 -4.683 -4.243 1.00 97.25 72 ILE A CA 1
ATOM 566 C C . ILE A 1 72 ? -3.994 -4.645 -4.879 1.00 97.25 72 ILE A C 1
ATOM 568 O O . ILE A 1 72 ? -3.868 -4.374 -6.070 1.00 97.25 72 ILE A O 1
ATOM 572 N N . VAL A 1 73 ? -2.945 -4.934 -4.104 1.00 97.44 73 VAL A N 1
ATOM 573 C CA . VAL A 1 73 ? -1.558 -4.739 -4.558 1.00 97.44 73 VAL A CA 1
ATOM 574 C C . VAL A 1 73 ? -1.077 -5.865 -5.474 1.00 97.44 73 VAL A C 1
ATOM 576 O O . VAL A 1 73 ? -0.285 -5.615 -6.377 1.00 97.44 73 VAL A O 1
ATOM 579 N N . SER A 1 74 ? -1.602 -7.088 -5.337 1.00 96.88 74 SER A N 1
ATOM 580 C CA . SER A 1 74 ? -1.247 -8.196 -6.245 1.00 96.88 74 SER A CA 1
ATOM 581 C C . SER A 1 74 ? -1.707 -7.967 -7.688 1.00 96.88 74 SER A C 1
ATOM 583 O O . SER A 1 74 ? -1.246 -8.665 -8.584 1.00 96.88 74 SER A O 1
ATOM 585 N N . ALA A 1 75 ? -2.615 -7.015 -7.930 1.00 95.94 75 ALA A N 1
ATOM 586 C CA . ALA A 1 75 ? -2.990 -6.599 -9.280 1.00 95.94 75 ALA A CA 1
ATOM 587 C C . ALA A 1 75 ? -1.945 -5.680 -9.941 1.00 95.94 75 ALA A C 1
ATOM 589 O O . ALA A 1 75 ? -2.050 -5.411 -11.133 1.00 95.94 75 ALA A O 1
ATOM 590 N N . LEU A 1 76 ? -0.977 -5.176 -9.167 1.00 96.62 76 LEU A N 1
ATOM 591 C CA . LEU A 1 76 ? 0.036 -4.210 -9.599 1.00 96.62 76 LEU A CA 1
ATOM 592 C C . LEU A 1 76 ? 1.447 -4.804 -9.640 1.00 96.62 76 LEU A C 1
ATOM 594 O O . LEU A 1 76 ? 2.376 -4.119 -10.066 1.00 96.62 76 LEU A O 1
ATOM 598 N N . GLY A 1 77 ? 1.627 -6.033 -9.156 1.00 96.69 77 GLY A N 1
ATOM 599 C CA . GLY A 1 77 ? 2.920 -6.695 -9.131 1.00 96.69 77 GLY A CA 1
ATOM 600 C C . GLY A 1 77 ? 3.005 -7.857 -8.148 1.00 96.69 77 GLY A C 1
ATOM 601 O O . GLY A 1 77 ? 2.019 -8.339 -7.584 1.00 96.69 77 GLY A O 1
ATOM 602 N N . ARG A 1 78 ? 4.235 -8.320 -7.922 1.00 97.44 78 ARG A N 1
ATOM 603 C CA . ARG A 1 78 ? 4.530 -9.456 -7.045 1.00 97.44 78 ARG A CA 1
ATOM 604 C C . ARG A 1 78 ? 4.772 -8.986 -5.616 1.00 97.44 78 ARG A C 1
ATOM 606 O O . ARG A 1 78 ? 5.818 -8.412 -5.321 1.00 97.44 78 ARG A O 1
ATOM 613 N N . VAL A 1 79 ? 3.850 -9.313 -4.715 1.00 97.38 79 VAL A N 1
ATOM 614 C CA . VAL A 1 79 ? 3.994 -9.019 -3.282 1.00 97.38 79 VAL A CA 1
ATOM 615 C C . VAL A 1 79 ? 5.170 -9.785 -2.670 1.00 97.38 79 VAL A C 1
ATOM 617 O O . VAL A 1 79 ? 5.320 -10.992 -2.866 1.00 97.38 79 VAL A O 1
ATOM 620 N N . HIS A 1 80 ? 5.978 -9.067 -1.896 1.00 95.62 80 HIS A N 1
ATOM 621 C CA . HIS A 1 80 ? 7.117 -9.567 -1.132 1.00 95.62 80 HIS A CA 1
ATOM 622 C C . HIS A 1 80 ? 6.845 -9.577 0.381 1.00 95.62 80 HIS A C 1
ATOM 624 O O . HIS A 1 80 ? 7.298 -10.476 1.085 1.00 95.62 80 HIS A O 1
ATOM 630 N N . GLY A 1 81 ? 6.070 -8.615 0.889 1.00 95.88 81 GLY A N 1
ATOM 631 C CA . GLY A 1 81 ? 5.743 -8.519 2.310 1.00 95.88 81 GLY A CA 1
ATOM 632 C C . GLY A 1 81 ? 4.573 -7.583 2.592 1.00 95.88 81 GLY A C 1
ATOM 633 O O . GLY A 1 81 ? 4.190 -6.780 1.745 1.00 95.88 81 GLY A O 1
ATOM 634 N N . ILE A 1 82 ? 3.999 -7.695 3.789 1.00 97.44 82 ILE A N 1
ATOM 635 C CA . ILE A 1 82 ? 2.904 -6.840 4.252 1.00 97.44 82 ILE A CA 1
ATOM 636 C C . ILE A 1 82 ? 2.999 -6.613 5.764 1.00 97.44 82 ILE A C 1
ATOM 638 O O . ILE A 1 82 ? 3.211 -7.561 6.521 1.00 97.44 82 ILE A O 1
ATOM 642 N N . ASP A 1 83 ? 2.794 -5.369 6.189 1.00 96.81 83 ASP A N 1
ATOM 643 C CA . ASP A 1 83 ? 2.456 -4.997 7.566 1.00 96.81 83 ASP A CA 1
ATOM 644 C C . ASP A 1 83 ? 1.099 -4.287 7.551 1.00 96.81 83 ASP A C 1
ATOM 646 O O . ASP A 1 83 ? 0.880 -3.387 6.743 1.00 96.81 83 ASP A O 1
ATOM 650 N N . ALA A 1 84 ? 0.172 -4.708 8.408 1.00 97.50 84 ALA A N 1
ATOM 651 C CA . ALA A 1 84 ? -1.179 -4.161 8.464 1.00 97.50 84 ALA A CA 1
ATOM 652 C C . ALA A 1 84 ? -1.573 -3.879 9.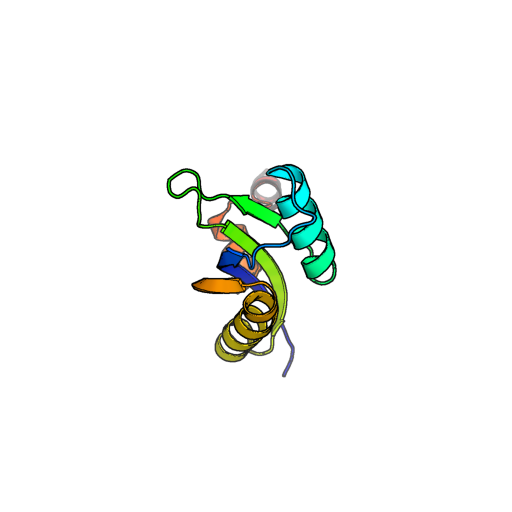911 1.00 97.50 84 ALA A C 1
ATOM 654 O O . ALA A 1 84 ? -1.487 -4.746 10.784 1.00 97.50 84 ALA A O 1
ATOM 655 N N . LEU A 1 85 ? -2.034 -2.657 10.158 1.00 97.12 85 LEU A N 1
ATOM 656 C CA . LEU A 1 85 ? -2.340 -2.153 11.490 1.00 97.12 85 LEU A CA 1
ATOM 657 C C . LEU A 1 85 ? -3.644 -1.361 11.446 1.00 97.12 85 LEU A C 1
ATOM 659 O O . LEU A 1 85 ? -3.878 -0.649 10.469 1.00 97.12 85 LEU A O 1
ATOM 663 N N . PRO A 1 86 ? -4.475 -1.415 12.499 1.00 96.81 86 PRO A N 1
ATOM 664 C CA . PRO A 1 86 ? -5.511 -0.410 12.695 1.00 96.81 86 PRO A CA 1
ATOM 665 C C . PRO A 1 86 ? -4.898 0.993 12.626 1.00 96.81 86 PRO A C 1
ATOM 667 O O . PRO A 1 86 ? -3.842 1.216 13.226 1.00 96.81 86 PRO A O 1
ATOM 670 N N . THR A 1 87 ? -5.562 1.941 11.962 1.00 95.00 87 THR A N 1
ATOM 671 C CA . THR A 1 87 ? -5.032 3.301 11.743 1.00 95.00 87 THR A CA 1
ATOM 672 C C . THR A 1 87 ? -4.612 3.978 13.047 1.00 95.00 87 THR A C 1
ATOM 674 O O . THR A 1 87 ? -3.530 4.543 13.124 1.00 95.00 87 THR A O 1
ATOM 677 N N . ALA A 1 88 ? -5.362 3.795 14.138 1.00 92.19 88 ALA A N 1
ATOM 678 C CA . ALA A 1 88 ? -4.983 4.343 15.444 1.00 92.19 88 ALA A CA 1
ATOM 679 C C . ALA A 1 88 ? -3.617 3.837 15.966 1.00 92.19 88 ALA A C 1
ATOM 681 O O . ALA A 1 88 ? -2.882 4.580 16.613 1.00 92.19 88 ALA A O 1
ATOM 682 N N . LEU A 1 89 ? -3.260 2.573 15.700 1.00 94.12 89 LEU A N 1
ATOM 683 C CA . LEU A 1 89 ? -1.950 2.023 16.072 1.00 94.12 89 LEU A CA 1
ATOM 684 C C . LEU A 1 89 ? -0.853 2.456 15.098 1.00 94.12 89 LEU A C 1
ATOM 686 O O . LEU A 1 89 ? 0.290 2.637 15.519 1.00 94.12 89 LEU A O 1
ATOM 690 N N . PHE A 1 90 ? -1.195 2.617 13.819 1.00 93.50 90 PHE A N 1
ATOM 691 C CA . PHE A 1 90 ? -0.300 3.192 12.822 1.00 93.50 90 PHE A CA 1
ATOM 692 C C . PHE A 1 90 ? 0.088 4.624 13.218 1.00 93.50 90 PHE A C 1
ATOM 694 O O . PHE A 1 90 ? 1.273 4.907 13.387 1.00 93.50 90 PHE A O 1
ATOM 701 N N . ASP A 1 91 ? -0.891 5.485 13.495 1.00 91.81 91 ASP A N 1
ATOM 702 C CA . ASP A 1 91 ? -0.671 6.873 13.911 1.00 91.81 91 ASP A CA 1
ATOM 703 C C . ASP A 1 91 ? 0.209 6.959 15.162 1.00 91.81 91 ASP A C 1
ATOM 705 O O . ASP A 1 91 ? 1.179 7.718 15.196 1.00 91.81 91 ASP A O 1
ATOM 709 N N . ALA A 1 92 ? -0.066 6.115 16.163 1.00 90.06 92 ALA A N 1
ATOM 710 C CA . ALA A 1 92 ? 0.736 6.041 17.380 1.00 90.06 92 ALA A CA 1
ATOM 711 C C . ALA A 1 92 ? 2.191 5.618 17.107 1.00 90.06 92 ALA A C 1
ATOM 713 O O . ALA A 1 92 ? 3.111 6.171 17.711 1.00 90.06 92 ALA A O 1
ATOM 714 N N . ARG A 1 93 ? 2.416 4.656 16.198 1.00 89.25 93 ARG A N 1
ATOM 715 C CA . ARG A 1 93 ? 3.760 4.183 15.823 1.00 89.25 93 ARG A CA 1
ATOM 716 C C . ARG A 1 93 ? 4.566 5.265 15.107 1.00 89.25 93 ARG A C 1
ATOM 718 O O . ARG A 1 93 ? 5.762 5.380 15.353 1.00 89.25 93 ARG A O 1
ATOM 725 N N . TYR A 1 94 ? 3.924 6.027 14.226 1.00 85.75 94 TYR A N 1
ATOM 726 C CA . TYR A 1 94 ? 4.580 7.053 13.412 1.00 85.75 94 TYR A CA 1
ATOM 727 C C . TYR A 1 94 ? 4.503 8.455 14.022 1.00 85.75 94 TYR A C 1
ATOM 729 O O . TYR A 1 94 ? 4.894 9.424 13.376 1.00 85.75 94 TYR A O 1
ATOM 737 N N . HIS A 1 95 ? 4.040 8.567 15.272 1.00 83.31 95 HIS A N 1
ATOM 738 C CA . HIS A 1 95 ? 3.910 9.836 15.987 1.00 83.31 95 HIS A CA 1
ATOM 739 C C . HIS A 1 95 ? 3.088 10.882 15.213 1.00 83.31 95 HIS A C 1
ATOM 741 O O . HIS A 1 95 ? 3.340 12.086 15.289 1.00 83.31 95 HIS A O 1
ATOM 747 N N . ILE A 1 96 ? 2.073 10.422 14.485 1.00 74.12 96 ILE A N 1
ATOM 748 C CA . ILE A 1 96 ? 1.141 11.277 13.756 1.00 74.12 96 ILE A CA 1
ATOM 749 C C . ILE A 1 96 ? 0.152 11.854 14.780 1.00 74.12 96 ILE A C 1
ATOM 751 O O . ILE A 1 96 ? -0.379 11.129 15.616 1.00 74.12 96 ILE A O 1
ATOM 755 N N . ASN A 1 97 ? -0.079 13.171 14.740 1.00 60.59 97 ASN A N 1
ATOM 756 C CA . ASN A 1 97 ? -0.971 13.910 15.652 1.00 60.59 97 ASN A CA 1
ATOM 757 C C . ASN A 1 97 ? -0.569 13.953 17.146 1.00 60.59 97 ASN A C 1
ATOM 759 O O . ASN A 1 97 ? -1.416 14.228 17.996 1.00 60.59 97 ASN A O 1
ATOM 763 N N . VAL A 1 98 ? 0.714 13.782 17.496 1.00 55.81 98 VAL A N 1
ATOM 764 C CA . VAL A 1 98 ? 1.190 13.867 18.902 1.00 55.81 98 VAL A CA 1
ATOM 765 C C . VAL A 1 98 ? 0.945 15.247 19.545 1.00 55.81 98 VAL A C 1
ATOM 767 O O . VAL A 1 98 ? 0.776 15.352 20.760 1.00 55.81 98 VAL A O 1
ATOM 770 N N . GLU A 1 99 ? 0.841 16.317 18.754 1.00 53.81 99 GLU A N 1
ATOM 771 C CA . GLU A 1 99 ? 0.536 17.667 19.259 1.00 53.81 99 GLU A CA 1
ATOM 772 C C . GLU A 1 99 ? -0.876 17.790 19.866 1.00 53.81 99 GLU A C 1
ATOM 774 O O . GLU A 1 99 ? -1.074 18.568 20.802 1.00 53.81 99 GLU A O 1
ATOM 779 N N . ALA A 1 100 ? -1.845 16.983 19.416 1.00 53.75 100 ALA A N 1
ATOM 780 C CA . ALA A 1 100 ? -3.196 16.971 19.984 1.00 53.75 100 ALA A CA 1
ATOM 781 C C . ALA A 1 100 ? -3.234 16.422 21.426 1.00 53.75 100 ALA A C 1
ATOM 783 O O . ALA A 1 100 ? -4.115 16.798 22.203 1.00 53.75 100 ALA A O 1
ATOM 784 N N . ASP A 1 101 ? -2.260 15.587 21.807 1.00 51.59 101 ASP A N 1
ATOM 785 C CA . ASP A 1 101 ? -2.113 15.065 23.171 1.00 51.59 101 ASP A CA 1
ATOM 786 C C . ASP A 1 101 ? -1.315 16.010 24.085 1.00 51.59 101 ASP A C 1
ATOM 788 O O . ASP A 1 101 ? -1.588 16.092 25.284 1.00 51.59 101 ASP A O 1
ATOM 792 N N . LEU A 1 102 ? -0.384 16.795 23.532 1.00 51.38 102 LEU A N 1
ATOM 793 C CA . LEU A 1 102 ? 0.388 17.786 24.294 1.00 51.38 102 LEU A CA 1
ATOM 794 C C . LEU A 1 102 ? -0.437 19.034 24.654 1.00 51.38 102 LEU A C 1
ATOM 796 O O . LEU A 1 102 ? -0.218 19.624 25.711 1.00 51.38 102 LEU A O 1
ATOM 800 N N . GLY A 1 103 ? -1.441 19.391 23.845 1.00 48.94 103 GLY A N 1
ATOM 801 C CA . GLY A 1 103 ? -2.377 20.490 24.130 1.00 48.94 103 GLY A CA 1
ATOM 802 C C . GLY A 1 103 ? -3.386 20.224 25.260 1.00 48.94 103 GLY A C 1
ATOM 803 O O . GLY A 1 103 ? -4.128 21.129 25.633 1.00 48.94 103 GLY A O 1
ATOM 804 N N . ARG A 1 104 ? -3.441 19.004 25.817 1.00 53.91 104 ARG A N 1
ATOM 805 C CA . ARG A 1 104 ? -4.276 18.660 26.989 1.00 53.91 104 ARG A CA 1
ATOM 806 C C . ARG A 1 104 ? -3.536 18.741 28.329 1.00 53.91 104 ARG A C 1
ATOM 808 O O . ARG A 1 104 ? -4.164 18.541 29.367 1.00 53.91 104 ARG A O 1
ATOM 815 N N . LEU A 1 105 ? -2.229 19.007 28.316 1.00 54.25 105 LEU A N 1
ATOM 816 C CA . LEU A 1 105 ? -1.379 19.064 29.514 1.00 54.25 105 LEU A CA 1
ATOM 817 C C . LEU A 1 105 ? -0.912 20.486 29.876 1.00 54.25 105 LEU A C 1
ATOM 819 O O . LEU A 1 105 ? -0.109 20.635 30.797 1.00 54.25 105 LEU A O 1
ATOM 823 N N . THR A 1 106 ? -1.416 21.514 29.187 1.00 48.47 106 THR A N 1
ATOM 824 C CA . THR A 1 106 ? -1.163 22.938 29.478 1.00 48.47 106 THR A CA 1
ATOM 825 C C . THR A 1 106 ? -2.428 23.669 29.884 1.00 48.47 106 THR A C 1
ATOM 827 O O . THR A 1 106 ? -3.430 23.511 29.150 1.00 48.47 106 THR A O 1
#

pLDDT: mean 90.68, std 13.25, range [48.47, 98.31]

Sequence (106 aa):
MPTIDYNATVYFIPDPDPADTDLDDVIERLMNALAPYHPSVGQEAWHDDIWYAIITFPAEDLRQAIATALAIVSALGRVHGIDALPTALFDARYHINVEADLGRLT

Secondary structure (DSSP, 8-state):
---EEEEEEEEEEEPP-TT--SHHHHHHHHHHHHGGG--EEEEETTEEEEEEEEEEEEESSHHHHHHHHHHHHTTTEEEEEEEEEEHHHHHHHTTTTHHHHHTT--

Radius of gyration: 15.58 Å; chains: 1; bounding box: 38×34×51 Å

Foldseek 3Di:
DDWFKKKKKWKFQFDDDPVDPDQVSVQVVVCVLQVVFVKDKDADPVDNRIIIIIGMDIDPDPVRVVVVVCVSCVVGGGTDDMDMDGVVVVCVVVVNPVVVVVVVVD